Protein AF-A0A3C1Y9H2-F1 (afdb_monomer_lite)

Foldseek 3Di:
DDDDQDLVNLLVVLVVVVVVVQVVCVVVVHHDDADPVNSVVCSVVCDPVPPHNVCVVVVVD

Sequence (61 aa):
MFDQLDRDAIFRIIDIELAGFRSRMAAQGYTLDISPEAKEYIAAKGYDKQYGARPLKRAIQ

Radius of gyration: 12.62 Å; chains: 1; bounding box: 31×28×29 Å

Structure (mmCIF, N/CA/C/O backbone):
data_AF-A0A3C1Y9H2-F1
#
_entry.id   AF-A0A3C1Y9H2-F1
#
loop_
_atom_site.group_PDB
_atom_site.id
_atom_site.type_symbol
_atom_site.label_atom_id
_atom_site.label_alt_id
_atom_site.label_comp_id
_atom_site.label_asym_id
_atom_site.label_entity_id
_atom_site.label_seq_id
_atom_site.pdbx_PDB_ins_code
_atom_site.Cartn_x
_atom_site.Cartn_y
_atom_site.Cartn_z
_atom_site.occupancy
_atom_site.B_iso_or_equiv
_atom_site.auth_seq_id
_atom_site.auth_comp_id
_atom_site.auth_asym_id
_atom_site.auth_atom_id
_atom_site.pdbx_PDB_model_num
ATOM 1 N N . MET A 1 1 ? 14.979 -21.762 -12.002 1.00 40.84 1 MET A N 1
ATOM 2 C CA . MET A 1 1 ? 15.397 -20.373 -12.279 1.00 40.84 1 MET A CA 1
ATOM 3 C C . MET A 1 1 ? 14.199 -19.514 -11.923 1.00 40.84 1 MET A C 1
ATOM 5 O O . MET A 1 1 ? 13.136 -19.796 -12.452 1.00 40.84 1 MET A O 1
ATOM 9 N N . PHE A 1 2 ? 14.300 -18.643 -10.917 1.00 47.00 2 PHE A N 1
ATOM 10 C CA . PHE A 1 2 ? 13.182 -17.774 -10.535 1.00 47.00 2 PHE A CA 1
ATOM 11 C C . PHE A 1 2 ? 13.201 -16.555 -11.452 1.00 47.00 2 PHE A C 1
ATOM 13 O O . PHE A 1 2 ? 14.242 -15.903 -11.555 1.00 47.00 2 PHE A O 1
ATOM 20 N N . ASP A 1 3 ? 12.085 -16.286 -12.124 1.00 50.84 3 ASP A N 1
ATOM 21 C CA . ASP A 1 3 ? 11.924 -15.072 -12.915 1.00 50.84 3 ASP A CA 1
ATOM 22 C C . ASP A 1 3 ? 12.084 -13.850 -12.009 1.00 50.84 3 ASP A C 1
ATOM 24 O O . ASP A 1 3 ? 11.626 -13.840 -10.859 1.00 50.84 3 ASP A O 1
ATOM 28 N N . GLN A 1 4 ? 12.788 -12.827 -12.503 1.00 57.72 4 GLN A N 1
ATOM 29 C CA . GLN A 1 4 ? 12.812 -11.542 -11.816 1.00 57.72 4 GLN A CA 1
ATOM 30 C C . GLN A 1 4 ? 11.365 -11.074 -11.711 1.00 57.72 4 GLN A C 1
ATOM 32 O O . GLN A 1 4 ? 10.672 -10.977 -12.717 1.00 57.72 4 GLN A O 1
ATOM 37 N N . LEU A 1 5 ? 10.901 -10.818 -10.489 1.00 62.12 5 LEU A N 1
ATOM 38 C CA . LEU A 1 5 ? 9.582 -10.238 -10.289 1.00 62.12 5 LEU A CA 1
ATOM 39 C C . LEU A 1 5 ? 9.564 -8.889 -11.007 1.00 62.12 5 LEU A C 1
ATOM 41 O O . LEU A 1 5 ? 10.331 -7.985 -10.654 1.00 62.12 5 LEU A O 1
ATOM 45 N N . ASP A 1 6 ? 8.709 -8.786 -12.017 1.00 68.94 6 ASP A N 1
ATOM 46 C CA . ASP A 1 6 ? 8.398 -7.527 -12.674 1.00 68.94 6 ASP A CA 1
ATOM 47 C C . ASP A 1 6 ? 7.791 -6.549 -11.664 1.00 68.94 6 ASP A C 1
ATOM 49 O O . ASP A 1 6 ? 7.159 -6.950 -10.678 1.00 68.94 6 ASP A O 1
ATOM 53 N N . ARG A 1 7 ? 7.953 -5.244 -11.915 1.00 70.88 7 ARG A N 1
ATOM 54 C CA . ARG A 1 7 ? 7.379 -4.182 -11.067 1.00 70.88 7 ARG A CA 1
ATOM 55 C C . ARG A 1 7 ? 5.903 -4.418 -10.771 1.00 70.88 7 ARG A C 1
ATOM 57 O O . ARG A 1 7 ? 5.488 -4.292 -9.624 1.00 70.88 7 ARG A O 1
ATOM 64 N N . ASP A 1 8 ? 5.142 -4.838 -11.774 1.00 74.81 8 ASP A N 1
ATOM 65 C CA . ASP A 1 8 ? 3.711 -5.104 -11.63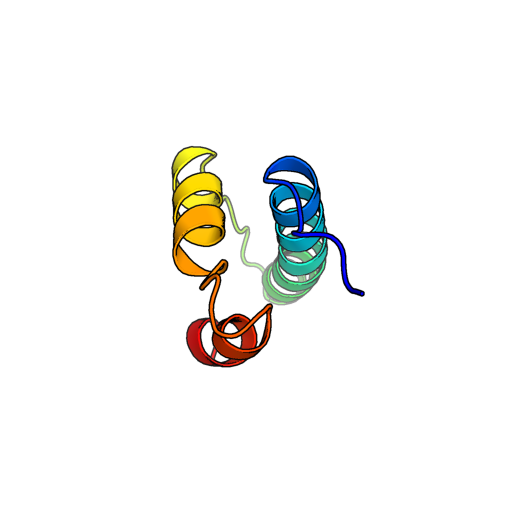9 1.00 74.81 8 ASP A CA 1
ATOM 66 C C . ASP A 1 8 ? 3.412 -6.259 -10.678 1.00 74.81 8 ASP A C 1
ATOM 68 O O . ASP A 1 8 ? 2.438 -6.209 -9.927 1.00 74.81 8 ASP A O 1
ATOM 72 N N . ALA A 1 9 ? 4.259 -7.292 -10.651 1.00 76.56 9 ALA A N 1
ATOM 73 C CA . ALA A 1 9 ? 4.120 -8.391 -9.701 1.00 76.56 9 ALA A CA 1
ATOM 74 C C . ALA A 1 9 ? 4.396 -7.918 -8.265 1.00 76.56 9 ALA A C 1
ATOM 76 O O . ALA A 1 9 ? 3.680 -8.300 -7.340 1.00 76.56 9 ALA A O 1
ATOM 77 N N . ILE A 1 10 ? 5.381 -7.035 -8.084 1.00 75.06 10 ILE A N 1
ATOM 78 C CA . ILE A 1 10 ? 5.711 -6.433 -6.784 1.00 75.06 10 ILE A CA 1
ATOM 79 C C . ILE A 1 10 ? 4.552 -5.569 -6.281 1.00 75.06 10 ILE A C 1
ATOM 81 O O . ILE A 1 10 ? 4.170 -5.688 -5.118 1.00 75.06 10 ILE A O 1
ATOM 85 N N . PHE A 1 11 ? 3.944 -4.757 -7.150 1.00 77.75 11 PHE A N 1
ATOM 86 C CA . PHE A 1 11 ? 2.765 -3.967 -6.789 1.00 77.75 11 PHE A CA 1
ATOM 87 C C . PHE A 1 11 ? 1.604 -4.840 -6.319 1.00 77.75 11 PHE A C 1
ATOM 89 O O . PHE A 1 11 ? 1.017 -4.558 -5.276 1.00 77.75 11 PHE A O 1
ATOM 96 N N . ARG A 1 12 ? 1.317 -5.943 -7.024 1.00 81.00 12 ARG A N 1
ATOM 97 C CA . ARG A 1 12 ? 0.272 -6.891 -6.603 1.00 81.00 12 ARG A CA 1
ATOM 98 C C . ARG A 1 12 ? 0.575 -7.517 -5.243 1.00 81.00 12 ARG A C 1
ATOM 100 O O . ARG A 1 12 ? -0.330 -7.651 -4.427 1.00 81.00 12 ARG A O 1
ATOM 107 N N . ILE A 1 13 ? 1.833 -7.882 -4.983 1.00 80.50 13 ILE A N 1
ATOM 108 C CA . ILE A 1 13 ? 2.247 -8.436 -3.685 1.00 80.50 13 ILE A CA 1
ATOM 109 C C . ILE A 1 13 ? 2.038 -7.403 -2.570 1.00 80.50 13 ILE A C 1
ATOM 111 O O . ILE A 1 13 ? 1.481 -7.735 -1.526 1.00 80.50 13 ILE A O 1
ATOM 115 N N . ILE A 1 14 ? 2.433 -6.150 -2.803 1.00 78.44 14 ILE A N 1
ATOM 116 C CA . ILE A 1 14 ? 2.242 -5.059 -1.841 1.00 78.44 14 ILE A CA 1
ATOM 117 C C . ILE A 1 14 ? 0.757 -4.825 -1.574 1.00 78.44 14 ILE A C 1
ATOM 119 O O . ILE A 1 14 ? 0.379 -4.685 -0.417 1.0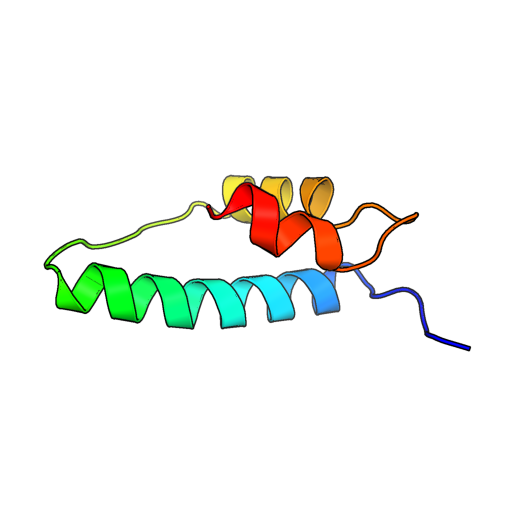0 78.44 14 ILE A O 1
ATOM 123 N N . ASP A 1 15 ? -0.098 -4.831 -2.596 1.00 81.44 15 ASP A N 1
ATOM 124 C CA . ASP A 1 15 ? -1.540 -4.663 -2.402 1.00 81.44 15 ASP A CA 1
ATOM 125 C C . ASP A 1 15 ? -2.154 -5.789 -1.555 1.00 81.44 15 ASP A C 1
ATOM 127 O O . ASP A 1 15 ? -2.983 -5.510 -0.688 1.00 81.44 15 ASP A O 1
ATOM 131 N N . ILE A 1 16 ? -1.716 -7.041 -1.734 1.00 84.56 16 ILE A N 1
ATOM 132 C CA . ILE A 1 16 ? -2.174 -8.180 -0.918 1.00 84.56 16 ILE A CA 1
ATOM 133 C C . ILE A 1 16 ? -1.735 -8.017 0.547 1.00 84.56 16 ILE A C 1
ATOM 135 O O . ILE A 1 16 ? -2.553 -8.161 1.460 1.00 84.56 16 ILE A O 1
ATOM 139 N N . GLU A 1 17 ? -0.468 -7.671 0.787 1.00 81.06 17 GLU A N 1
ATOM 140 C CA . GLU A 1 17 ? 0.063 -7.429 2.139 1.00 81.06 17 GLU A CA 1
ATOM 141 C C . GLU A 1 17 ? -0.637 -6.241 2.821 1.00 81.06 17 GLU A C 1
ATOM 143 O O . GLU A 1 17 ? -1.046 -6.315 3.987 1.00 81.06 17 GLU A O 1
ATOM 148 N N . LEU A 1 18 ? -0.857 -5.155 2.073 1.00 81.06 18 LEU A N 1
ATOM 149 C CA . LEU A 1 18 ? -1.568 -3.974 2.549 1.00 81.06 18 LEU A CA 1
ATOM 150 C C . LEU A 1 18 ? -3.041 -4.257 2.827 1.00 81.06 18 LEU A C 1
ATOM 152 O O . LEU A 1 18 ? -3.576 -3.681 3.768 1.00 81.06 18 LEU A O 1
ATOM 156 N N . ALA A 1 19 ? -3.705 -5.132 2.071 1.00 84.38 19 ALA A N 1
ATOM 157 C CA . ALA A 1 19 ? -5.086 -5.522 2.351 1.00 84.38 19 ALA A CA 1
ATOM 158 C C . ALA A 1 19 ? -5.202 -6.216 3.719 1.00 84.38 19 ALA A C 1
ATOM 160 O O . ALA A 1 19 ? -6.062 -5.861 4.531 1.00 84.38 19 ALA A O 1
ATOM 161 N N . GLY A 1 20 ? -4.281 -7.137 4.022 1.00 83.12 20 GLY A N 1
ATOM 162 C CA . GLY A 1 20 ? -4.215 -7.790 5.330 1.00 83.12 20 GLY A CA 1
ATOM 163 C C . GLY A 1 20 ? -3.923 -6.804 6.465 1.00 83.12 20 GLY A C 1
ATOM 164 O O . GLY A 1 20 ? -4.539 -6.876 7.531 1.00 83.12 20 GLY A O 1
ATOM 165 N N . PHE A 1 21 ? -3.016 -5.851 6.241 1.00 82.50 21 PHE A N 1
ATOM 166 C CA . PHE A 1 21 ? -2.699 -4.814 7.222 1.00 82.50 21 PHE A CA 1
ATOM 167 C C . PHE A 1 21 ? -3.859 -3.826 7.433 1.00 82.50 21 PHE A C 1
ATOM 169 O O . PHE A 1 21 ? -4.213 -3.539 8.576 1.00 82.50 21 PHE A O 1
ATOM 176 N N . ARG A 1 22 ? -4.527 -3.391 6.356 1.00 84.00 22 ARG A N 1
ATOM 177 C CA . ARG A 1 22 ? -5.737 -2.554 6.398 1.00 84.00 22 ARG A CA 1
ATOM 178 C C . ARG A 1 22 ? -6.840 -3.210 7.213 1.00 84.00 22 ARG A C 1
ATOM 180 O O . ARG A 1 22 ? -7.441 -2.541 8.042 1.00 84.00 22 ARG A O 1
ATOM 187 N N . SER A 1 23 ? -7.069 -4.511 7.034 1.00 85.19 23 SER A N 1
ATOM 188 C CA . SER A 1 23 ? -8.084 -5.233 7.807 1.00 85.19 23 SER A CA 1
ATOM 189 C C . SER A 1 23 ? -7.774 -5.254 9.308 1.00 85.19 23 SER A C 1
ATOM 191 O O . SER A 1 23 ? -8.692 -5.132 10.115 1.00 85.19 23 SER A O 1
ATOM 193 N N . ARG A 1 24 ? -6.498 -5.387 9.699 1.00 85.31 24 ARG A N 1
ATOM 194 C CA . ARG A 1 24 ? -6.088 -5.341 11.115 1.00 85.31 24 ARG A CA 1
ATOM 195 C C . ARG A 1 24 ? -6.227 -3.941 11.708 1.00 85.31 24 ARG A C 1
ATOM 197 O O . ARG A 1 24 ? -6.737 -3.8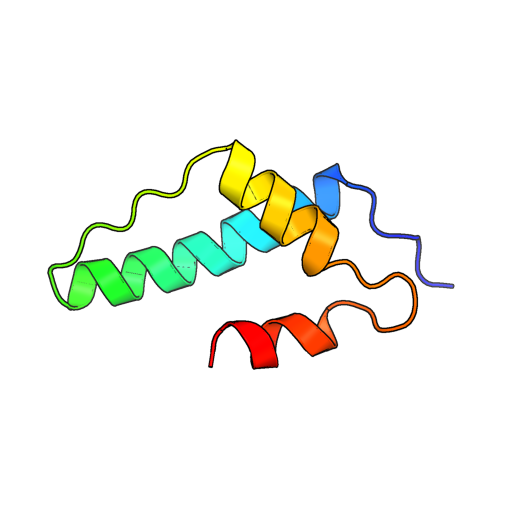05 12.814 1.00 85.31 24 ARG A O 1
ATOM 204 N N . MET A 1 25 ? -5.818 -2.917 10.962 1.00 85.94 25 MET A N 1
ATOM 205 C CA . MET A 1 25 ? -5.971 -1.517 11.369 1.00 85.94 25 MET A CA 1
ATOM 206 C C . MET A 1 25 ? -7.450 -1.146 11.522 1.00 85.94 25 MET A C 1
ATOM 208 O O . MET A 1 25 ? -7.836 -0.580 12.542 1.00 85.94 25 MET A O 1
ATOM 212 N N . ALA A 1 26 ? -8.293 -1.564 10.573 1.00 87.31 26 ALA A N 1
ATOM 213 C CA . ALA A 1 26 ? -9.734 -1.345 10.628 1.00 87.31 26 ALA A CA 1
ATOM 214 C C . ALA A 1 26 ? -10.376 -2.038 11.840 1.00 87.31 26 ALA A C 1
ATOM 216 O O . ALA A 1 26 ? -11.240 -1.453 12.487 1.00 87.31 26 ALA A O 1
ATOM 217 N N . ALA A 1 27 ? -9.915 -3.241 12.204 1.00 88.44 27 ALA A N 1
ATOM 218 C CA . ALA A 1 27 ? -10.367 -3.933 13.413 1.00 88.44 27 ALA A CA 1
ATOM 219 C C . ALA A 1 27 ? -10.009 -3.183 14.713 1.00 88.44 27 ALA A C 1
ATOM 221 O O . ALA A 1 27 ? -10.689 -3.353 15.720 1.00 88.44 27 ALA A O 1
ATOM 222 N N . GLN A 1 28 ? -8.974 -2.339 14.691 1.00 87.19 28 GLN A N 1
ATOM 223 C CA . GLN A 1 28 ? -8.605 -1.448 15.796 1.00 87.19 28 GLN A CA 1
ATOM 224 C C . GLN A 1 28 ? -9.225 -0.0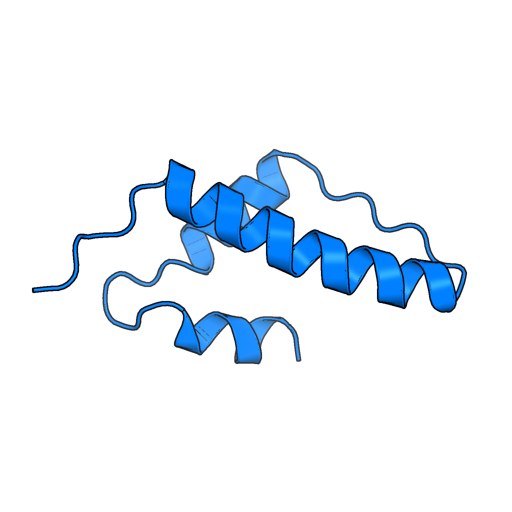43 15.686 1.00 87.19 28 GLN A C 1
ATOM 226 O O . GLN A 1 28 ? -8.945 0.812 16.521 1.00 87.19 28 GLN A O 1
ATOM 231 N N . GLY A 1 29 ? -10.079 0.201 14.686 1.00 88.62 29 GLY A N 1
ATOM 232 C CA . GLY A 1 29 ? -10.738 1.492 14.471 1.00 88.62 29 GLY A CA 1
ATOM 233 C C . GLY A 1 29 ? -9.899 2.518 13.702 1.00 88.62 29 GLY A C 1
ATOM 234 O O . GLY A 1 29 ? -10.280 3.684 13.641 1.00 88.62 29 GLY A O 1
ATOM 235 N N . TYR A 1 30 ? -8.782 2.105 13.100 1.00 84.38 30 TYR A N 1
ATOM 236 C CA . TYR A 1 30 ? -7.916 2.977 12.309 1.00 84.38 30 TYR A CA 1
ATOM 237 C C . TYR A 1 30 ? -8.102 2.747 10.808 1.00 84.38 30 TYR A C 1
ATOM 239 O O . TYR A 1 30 ? -8.019 1.623 10.309 1.00 84.38 30 TYR A O 1
ATOM 247 N N . THR A 1 31 ? -8.282 3.832 10.060 1.00 77.94 31 THR A N 1
ATOM 248 C CA . THR A 1 31 ? -8.316 3.815 8.595 1.00 77.94 31 THR A CA 1
ATOM 249 C C . THR A 1 31 ? -6.929 4.122 8.056 1.00 77.94 31 THR A C 1
ATOM 251 O O . THR A 1 31 ? -6.376 5.192 8.296 1.00 77.94 31 THR A O 1
ATOM 254 N N . LEU A 1 32 ? -6.354 3.171 7.326 1.00 77.81 32 LEU A N 1
ATOM 255 C CA . LEU A 1 32 ? -5.054 3.346 6.698 1.00 77.81 32 LEU A CA 1
ATOM 256 C C . LEU A 1 32 ? -5.248 3.800 5.253 1.00 77.81 32 LEU A C 1
ATOM 258 O O . LEU A 1 32 ? -5.758 3.030 4.439 1.00 77.81 32 LEU A O 1
ATOM 262 N N . ASP A 1 33 ? -4.805 5.011 4.931 1.00 79.19 33 ASP A N 1
ATOM 263 C CA . ASP A 1 33 ? -4.684 5.484 3.555 1.00 79.19 33 ASP A CA 1
ATOM 264 C C . ASP A 1 33 ? -3.203 5.560 3.169 1.00 79.19 33 ASP A C 1
ATOM 266 O O . ASP A 1 33 ? -2.375 6.045 3.936 1.00 79.19 33 ASP A O 1
ATOM 270 N N . ILE A 1 34 ? -2.851 4.991 2.016 1.00 77.38 34 ILE A N 1
ATOM 271 C CA . ILE A 1 34 ? -1.470 4.951 1.525 1.00 77.38 34 ILE A CA 1
ATOM 272 C C . ILE A 1 34 ? -1.499 5.515 0.122 1.00 77.38 34 ILE A C 1
ATOM 274 O O . ILE A 1 34 ? -2.167 4.953 -0.752 1.00 77.38 34 ILE A O 1
ATOM 278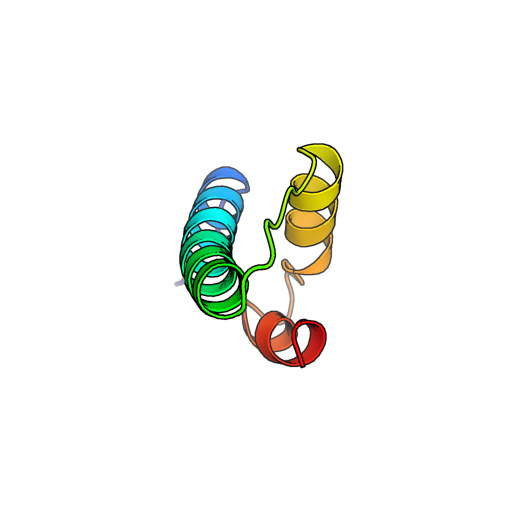 N N . SER A 1 35 ? -0.742 6.590 -0.072 1.00 83.06 35 SER A N 1
ATOM 279 C CA . SER A 1 35 ? -0.658 7.264 -1.354 1.00 83.06 35 SER A CA 1
ATOM 280 C C . SER A 1 35 ? 0.051 6.394 -2.407 1.00 83.06 35 SER A C 1
ATOM 282 O O . SER A 1 35 ? 0.852 5.512 -2.062 1.00 83.06 35 SER A O 1
ATOM 284 N N . PRO A 1 36 ? -0.222 6.616 -3.703 1.00 78.50 36 PRO A N 1
ATOM 285 C CA . PRO A 1 36 ? 0.443 5.892 -4.784 1.00 78.50 36 PRO A CA 1
ATOM 286 C C . PRO A 1 36 ? 1.972 6.014 -4.726 1.00 78.50 36 PRO A C 1
ATOM 288 O O . PRO A 1 36 ? 2.673 5.019 -4.907 1.00 78.50 36 PRO A O 1
ATOM 291 N N . GLU A 1 37 ? 2.495 7.193 -4.380 1.00 80.56 37 GLU A N 1
ATOM 292 C CA . GLU A 1 37 ? 3.937 7.451 -4.280 1.00 80.56 37 GLU A CA 1
ATOM 293 C C . GLU A 1 37 ? 4.567 6.659 -3.127 1.00 80.56 37 GLU A C 1
ATOM 295 O O . GLU A 1 37 ? 5.681 6.148 -3.242 1.00 80.56 37 GLU A O 1
ATOM 300 N N . ALA A 1 38 ? 3.840 6.498 -2.016 1.00 78.75 38 ALA A N 1
ATOM 301 C CA . ALA A 1 38 ? 4.285 5.664 -0.906 1.00 78.75 38 ALA A CA 1
ATOM 302 C C . ALA A 1 38 ? 4.322 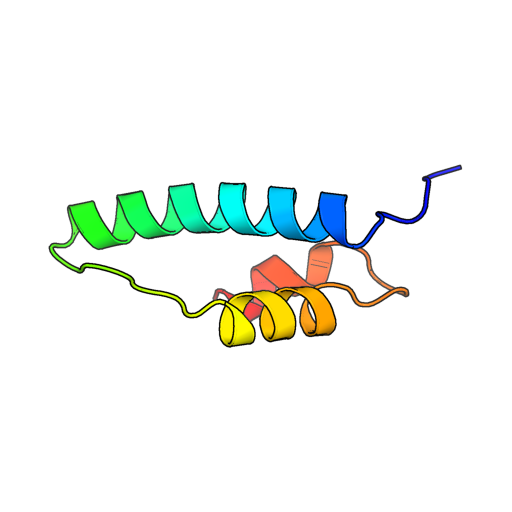4.179 -1.301 1.00 78.75 38 ALA A C 1
ATOM 304 O O . ALA A 1 38 ? 5.269 3.479 -0.941 1.00 78.75 38 ALA A O 1
ATOM 305 N N . LYS A 1 39 ? 3.350 3.695 -2.091 1.00 75.56 39 LYS A N 1
ATOM 306 C CA . LYS A 1 39 ? 3.394 2.328 -2.644 1.00 75.56 39 LYS A CA 1
ATOM 307 C C . LYS A 1 39 ? 4.583 2.139 -3.581 1.00 75.56 39 LYS A C 1
ATOM 309 O O . LYS A 1 39 ? 5.269 1.127 -3.479 1.00 75.56 39 LYS A O 1
ATOM 314 N N . GLU A 1 40 ? 4.852 3.109 -4.452 1.00 77.94 40 GLU A N 1
ATOM 315 C CA . GLU A 1 40 ? 6.024 3.115 -5.336 1.00 77.94 40 GLU A CA 1
ATOM 316 C C . GLU A 1 40 ? 7.336 3.082 -4.554 1.00 77.94 40 GLU A C 1
ATOM 318 O O . GLU A 1 40 ? 8.241 2.310 -4.879 1.00 77.94 40 GLU A O 1
ATOM 323 N N . TYR A 1 41 ? 7.426 3.870 -3.485 1.00 77.38 41 TYR A N 1
ATOM 324 C CA . TYR A 1 41 ? 8.592 3.892 -2.614 1.00 77.38 41 TYR A CA 1
ATOM 325 C C . TYR A 1 41 ? 8.794 2.551 -1.896 1.00 77.38 41 TYR A C 1
ATOM 327 O O . TYR A 1 41 ? 9.912 2.034 -1.856 1.00 77.38 41 TYR A O 1
ATOM 335 N N . ILE A 1 42 ? 7.717 1.944 -1.386 1.00 73.25 42 ILE A N 1
ATOM 336 C CA . ILE A 1 42 ? 7.748 0.614 -0.760 1.00 73.25 42 ILE A CA 1
ATOM 337 C C . ILE A 1 42 ? 8.110 -0.463 -1.791 1.00 73.25 42 ILE A C 1
ATOM 339 O O . ILE A 1 42 ? 8.891 -1.354 -1.474 1.00 73.25 42 ILE A O 1
ATOM 343 N N . ALA A 1 43 ? 7.624 -0.369 -3.030 1.00 73.81 43 ALA A N 1
ATOM 344 C CA . ALA A 1 43 ? 7.998 -1.276 -4.115 1.00 73.81 43 ALA A CA 1
ATOM 345 C C . ALA A 1 43 ? 9.481 -1.155 -4.477 1.00 73.81 43 ALA A C 1
ATOM 347 O O . ALA A 1 43 ? 10.165 -2.165 -4.633 1.00 73.81 43 ALA A O 1
ATOM 348 N N . ALA A 1 44 ? 10.000 0.070 -4.548 1.00 70.62 44 ALA A N 1
ATOM 349 C CA . ALA A 1 44 ? 11.401 0.332 -4.848 1.00 70.62 44 ALA A CA 1
ATOM 350 C C . ALA A 1 44 ? 12.349 -0.080 -3.706 1.00 70.62 44 ALA A C 1
ATOM 352 O O . ALA A 1 44 ? 13.453 -0.546 -3.976 1.00 70.62 44 ALA A O 1
ATOM 353 N N . LYS A 1 45 ? 11.937 0.078 -2.440 1.00 66.50 45 LYS A N 1
ATOM 354 C CA . LYS A 1 45 ? 12.736 -0.277 -1.248 1.00 66.50 45 LYS A CA 1
ATOM 355 C C . LYS A 1 45 ? 12.590 -1.736 -0.818 1.00 66.50 45 LYS A C 1
ATOM 357 O O . LYS A 1 45 ? 13.538 -2.315 -0.302 1.00 66.50 45 LYS A O 1
ATOM 362 N N . GLY A 1 46 ? 11.407 -2.313 -0.996 1.00 59.41 46 GLY A N 1
ATOM 363 C CA . GLY A 1 46 ? 11.085 -3.699 -0.661 1.00 59.41 46 GLY A CA 1
ATOM 364 C C . GLY A 1 46 ? 11.628 -4.709 -1.667 1.00 59.41 46 GLY A C 1
ATOM 365 O O . GLY A 1 46 ? 11.727 -5.897 -1.357 1.00 59.41 46 GLY A O 1
ATOM 366 N N . TYR A 1 47 ? 12.019 -4.231 -2.849 1.00 56.38 47 TYR A N 1
ATOM 367 C CA . TYR A 1 47 ? 12.685 -5.008 -3.879 1.00 56.38 47 TYR A CA 1
ATOM 368 C C . TYR A 1 47 ? 14.196 -4.786 -3.843 1.00 56.38 47 TYR A C 1
ATOM 370 O O . TYR A 1 47 ? 14.780 -4.116 -4.693 1.00 56.38 47 TYR A O 1
ATOM 378 N N . ASP A 1 48 ? 14.848 -5.377 -2.846 1.00 52.97 48 ASP A N 1
ATOM 379 C CA . ASP A 1 48 ? 16.291 -5.547 -2.906 1.00 52.97 48 ASP A CA 1
ATOM 380 C C . ASP A 1 48 ? 16.588 -6.735 -3.834 1.00 52.97 48 ASP A C 1
ATOM 382 O O . ASP A 1 48 ? 16.361 -7.902 -3.487 1.00 52.97 48 ASP A O 1
ATOM 386 N N . LYS A 1 49 ? 17.047 -6.425 -5.054 1.00 48.81 49 LYS A N 1
ATOM 387 C CA . LYS A 1 49 ? 17.371 -7.377 -6.136 1.00 48.81 49 LYS A CA 1
ATOM 388 C C . LYS A 1 49 ? 18.335 -8.491 -5.684 1.00 48.81 49 LYS A C 1
ATOM 390 O O . LYS A 1 49 ? 18.430 -9.511 -6.360 1.00 48.81 49 LYS A O 1
ATOM 395 N N . GLN A 1 50 ? 19.031 -8.309 -4.555 1.00 41.94 50 GLN A N 1
ATOM 396 C CA . GLN A 1 50 ? 19.931 -9.289 -3.945 1.00 41.94 50 GLN A CA 1
ATOM 397 C C . GLN A 1 50 ? 19.291 -10.203 -2.880 1.00 41.94 50 GLN A C 1
ATOM 399 O O . GLN A 1 50 ? 19.875 -11.242 -2.579 1.00 41.94 50 GLN A O 1
ATOM 404 N N . TYR A 1 51 ? 18.113 -9.881 -2.321 1.00 44.81 51 TYR A N 1
ATOM 405 C CA . TYR A 1 51 ? 17.574 -10.576 -1.132 1.00 44.81 51 TYR A CA 1
ATOM 406 C C . TYR A 1 51 ? 16.127 -11.094 -1.236 1.00 44.81 51 TYR A C 1
ATOM 408 O O . TYR A 1 51 ? 15.660 -11.786 -0.320 1.00 44.81 51 TYR A O 1
ATOM 416 N N . GLY A 1 52 ? 15.409 -10.818 -2.331 1.00 56.50 52 GLY A N 1
ATOM 417 C CA . GLY A 1 52 ? 13.992 -11.196 -2.459 1.00 56.50 52 GLY A CA 1
ATOM 418 C C . GLY A 1 52 ? 13.113 -10.546 -1.373 1.00 56.50 52 GLY A C 1
ATOM 419 O O . GLY A 1 52 ? 13.525 -9.588 -0.734 1.00 56.50 52 GLY A O 1
ATOM 420 N N . ALA A 1 53 ? 11.909 -11.068 -1.106 1.00 52.41 53 ALA A N 1
ATOM 421 C CA . ALA A 1 53 ? 10.926 -10.467 -0.177 1.00 52.41 53 ALA A CA 1
ATOM 422 C C . ALA A 1 53 ? 11.264 -10.574 1.334 1.00 52.41 53 ALA A C 1
ATOM 424 O O . ALA A 1 53 ? 10.460 -10.214 2.195 1.00 52.41 53 ALA A O 1
ATOM 425 N N . ARG A 1 54 ? 12.441 -11.091 1.700 1.00 59.09 54 ARG A N 1
ATOM 426 C CA . ARG A 1 54 ? 12.848 -11.310 3.103 1.00 59.09 54 ARG A CA 1
ATOM 427 C C . ARG A 1 54 ? 13.050 -10.032 3.937 1.00 59.09 54 ARG A C 1
ATOM 429 O O . ARG A 1 54 ? 12.739 -10.082 5.128 1.00 59.09 54 ARG A O 1
ATOM 436 N N . PRO A 1 55 ? 13.507 -8.895 3.381 1.00 55.53 55 PRO A N 1
ATOM 437 C CA . PRO A 1 55 ? 13.628 -7.648 4.135 1.00 55.53 55 PRO A CA 1
ATOM 438 C C . PRO A 1 55 ? 12.274 -7.027 4.519 1.00 55.53 55 PRO A C 1
ATOM 440 O O . PRO A 1 55 ? 12.216 -6.277 5.491 1.00 55.53 55 PRO A O 1
ATOM 443 N N . LEU A 1 56 ? 11.178 -7.364 3.820 1.00 55.66 56 LEU A N 1
ATOM 444 C CA . LEU A 1 56 ? 9.864 -6.738 4.034 1.00 55.66 56 LEU A CA 1
ATOM 445 C C . LEU A 1 56 ? 9.309 -7.000 5.441 1.00 55.66 56 LEU A C 1
ATOM 447 O O . LEU A 1 56 ? 8.803 -6.091 6.092 1.00 55.66 56 LEU A O 1
ATOM 451 N N . LYS A 1 57 ? 9.487 -8.225 5.956 1.00 55.88 57 LYS A N 1
ATOM 452 C CA . LYS A 1 57 ? 9.070 -8.589 7.321 1.00 55.88 57 LYS A CA 1
ATOM 453 C C . LYS A 1 57 ? 9.775 -7.780 8.410 1.00 55.88 57 LYS A C 1
ATOM 455 O O . LYS A 1 57 ? 9.233 -7.661 9.499 1.00 55.88 57 LYS A O 1
ATOM 460 N N . ARG A 1 58 ? 10.968 -7.246 8.129 1.00 54.72 58 ARG A N 1
ATOM 461 C CA . ARG A 1 58 ? 11.756 -6.450 9.081 1.00 54.72 58 ARG A CA 1
ATOM 462 C C . ARG A 1 58 ? 11.431 -4.960 9.041 1.00 54.72 58 ARG A C 1
ATOM 464 O O . ARG A 1 58 ? 11.745 -4.272 9.997 1.00 54.72 58 ARG A O 1
ATOM 471 N N . ALA A 1 59 ? 10.855 -4.468 7.946 1.00 54.28 59 ALA A N 1
ATOM 472 C CA . ALA A 1 59 ? 10.458 -3.066 7.806 1.00 54.28 59 ALA A CA 1
ATOM 473 C C . ALA A 1 59 ? 9.043 -2.790 8.347 1.00 54.28 59 ALA A C 1
ATOM 475 O O . ALA A 1 59 ? 8.699 -1.642 8.597 1.00 54.28 59 ALA A O 1
ATOM 476 N N . ILE A 1 60 ? 8.229 -3.842 8.494 1.00 57.59 60 ILE A N 1
ATOM 477 C CA . ILE A 1 60 ? 6.852 -3.784 9.013 1.00 57.59 60 ILE A CA 1
ATOM 478 C C . ILE A 1 60 ? 6.807 -3.980 10.544 1.00 57.59 60 ILE A C 1
ATOM 480 O O . ILE A 1 60 ? 5.760 -3.759 11.151 1.00 57.59 60 ILE A O 1
ATOM 484 N N . GLN A 1 61 ? 7.915 -4.411 11.160 1.00 54.66 61 GLN A N 1
ATOM 485 C CA . GLN A 1 61 ? 8.014 -4.670 12.599 1.00 54.66 61 GLN A CA 1
ATOM 486 C C . GLN A 1 61 ? 8.372 -3.413 13.393 1.00 54.66 61 GLN A C 1
ATOM 488 O O . GLN A 1 61 ? 9.211 -2.629 12.895 1.00 54.66 61 GLN A O 1
#

Secondary structure (DSSP, 8-state):
-PPPPPHHHHHHHHHHHHHHHHHHHHHTT------HHHHHHHHHHH--TTTTTTTHHHH--

pLDDT: mean 70.59, std 13.64, range [40.84, 88.62]